Protein AF-A0A2V9Y2N2-F1 (afdb_monomer_lite)

pLDDT: mean 77.91, std 16.29, range [32.28, 96.25]

Foldseek 3Di:
DDPPDPVAAPDWDQDPNWIEGEHEDEDDPCQLVVQVVVQLVCCVVVVTQKGKRKYDYPVCVPFDPDPVSVVVCLQPDWIKMFMDGVVNSCCCVQDPPRPRPPDPDGDIDIGGPVVVVVVVVVVVVVVPPCVVVVVVVVSVVVVVVVVVVVCVVPPPVVVVVCVVVVPPDDDDPPPDPPDD

Secondary structure (DSSP, 8-state):
-------S-SEEEEETTEEEEEEEEESSTTHHHHHHHHHHHHHHTTS-SEEEEEEE-GGGGGS---HHHHHHHHHHS-EEEEEEEHHHHGGG---TTS---TT---PPEEE-HHHHHHHHHHHHHHHHTTHHHHHHHHHHHHHHHHHHHHHTT-HHHHHHHHHHTT--SPPPPP------

Structure (mmCIF, N/CA/C/O backbone):
data_AF-A0A2V9Y2N2-F1
#
_entry.id   AF-A0A2V9Y2N2-F1
#
loop_
_atom_site.group_PDB
_atom_site.id
_atom_site.type_symbol
_atom_site.label_atom_id
_atom_site.label_alt_id
_atom_site.label_comp_id
_atom_site.label_asym_id
_atom_site.label_entity_id
_atom_site.label_seq_id
_atom_site.pdbx_PDB_ins_code
_atom_site.Cartn_x
_atom_site.Cartn_y
_atom_site.Cartn_z
_atom_site.occupancy
_atom_site.B_iso_or_equiv
_atom_site.auth_seq_id
_atom_site.auth_comp_id
_atom_site.auth_asym_id
_atom_site.auth_atom_id
_atom_site.pdbx_PDB_model_num
ATOM 1 N N . LEU A 1 1 ? -12.513 11.079 -24.765 1.00 38.03 1 LEU A N 1
ATOM 2 C CA . LEU A 1 1 ? -12.685 10.026 -23.743 1.00 38.03 1 LEU A CA 1
ATOM 3 C C . LEU A 1 1 ? -11.864 10.457 -22.548 1.00 38.03 1 LEU A C 1
ATOM 5 O O . LEU A 1 1 ? -10.648 10.522 -22.650 1.00 38.03 1 LEU A O 1
ATOM 9 N N . ASP A 1 2 ? -12.556 10.919 -21.516 1.00 32.28 2 ASP A N 1
ATOM 10 C CA . ASP A 1 2 ? -11.973 11.503 -20.314 1.00 32.28 2 ASP A CA 1
ATOM 11 C C . ASP A 1 2 ? -11.242 10.412 -19.505 1.00 32.28 2 ASP A C 1
ATOM 13 O O . ASP A 1 2 ? -11.821 9.370 -19.205 1.00 32.28 2 ASP A O 1
ATOM 17 N N . LEU A 1 3 ? -9.952 10.613 -19.217 1.00 43.75 3 LEU A N 1
ATOM 18 C CA . LEU A 1 3 ? -9.077 9.663 -18.501 1.00 43.75 3 LEU A CA 1
ATOM 19 C C . LEU A 1 3 ? -9.280 9.717 -16.969 1.00 43.75 3 LEU A C 1
ATOM 21 O O . LEU A 1 3 ? -8.538 9.093 -16.208 1.00 43.75 3 LEU A O 1
ATOM 25 N N . SER A 1 4 ? -10.287 10.457 -16.503 1.00 47.31 4 SER A N 1
ATOM 26 C CA . SER A 1 4 ? -10.571 10.766 -15.102 1.00 47.31 4 SER A CA 1
ATOM 27 C C . SER A 1 4 ? -11.364 9.668 -14.365 1.00 47.31 4 SER A C 1
ATOM 29 O O . SER A 1 4 ? -12.396 9.921 -13.761 1.00 47.31 4 SER A O 1
ATOM 31 N N . SER A 1 5 ? -10.898 8.415 -14.374 1.00 50.81 5 SER A N 1
ATOM 32 C CA . SER A 1 5 ? -11.177 7.447 -13.283 1.00 50.81 5 SER A CA 1
ATOM 33 C C . SER A 1 5 ? -10.498 6.102 -13.535 1.00 50.81 5 SER A C 1
ATOM 35 O O . SER A 1 5 ? -11.140 5.073 -13.753 1.00 50.81 5 SER A O 1
ATOM 37 N N . ARG A 1 6 ? -9.164 6.059 -13.462 1.00 56.09 6 ARG A N 1
ATOM 38 C CA . ARG A 1 6 ? -8.457 4.774 -13.423 1.00 56.09 6 ARG A CA 1
ATOM 39 C C . ARG A 1 6 ? -8.677 4.112 -12.049 1.00 56.09 6 ARG A C 1
ATOM 41 O O . ARG A 1 6 ? -7.856 4.207 -11.141 1.00 56.09 6 ARG A O 1
ATOM 48 N N . ARG A 1 7 ? -9.832 3.455 -11.878 1.00 67.69 7 ARG A N 1
ATOM 49 C CA . ARG A 1 7 ? -10.139 2.611 -10.703 1.00 67.69 7 ARG A CA 1
ATOM 50 C C . ARG A 1 7 ? -9.279 1.347 -10.633 1.00 67.69 7 ARG A C 1
ATOM 52 O O . ARG A 1 7 ? -9.280 0.686 -9.605 1.00 67.69 7 ARG A O 1
ATOM 59 N N . MET A 1 8 ? -8.565 1.013 -11.705 1.00 81.94 8 MET A N 1
ATOM 60 C CA . MET A 1 8 ? -7.681 -0.146 -11.739 1.00 81.94 8 MET A CA 1
ATOM 61 C C . MET A 1 8 ? -6.276 0.227 -11.253 1.00 81.94 8 MET A C 1
ATOM 63 O O . MET A 1 8 ? -5.751 1.235 -11.739 1.00 81.94 8 MET A O 1
ATOM 67 N N . PRO A 1 9 ? -5.682 -0.559 -10.339 1.00 88.94 9 PRO A N 1
ATOM 68 C CA . PRO A 1 9 ? -4.267 -0.439 -9.998 1.00 88.94 9 PRO A CA 1
ATOM 69 C C . PRO A 1 9 ? -3.378 -0.869 -11.170 1.00 88.94 9 PRO A C 1
ATOM 71 O O . PRO A 1 9 ? -3.865 -1.490 -12.122 1.00 88.94 9 PRO A O 1
ATOM 74 N N . ASP A 1 10 ? -2.081 -0.563 -11.093 1.00 92.81 10 ASP A N 1
ATOM 75 C CA . ASP A 1 10 ? -1.107 -1.007 -12.100 1.00 92.81 10 ASP A CA 1
ATOM 76 C C . ASP A 1 10 ? -1.076 -2.532 -12.202 1.00 92.81 10 ASP A C 1
ATOM 78 O O . ASP A 1 10 ? -1.128 -3.096 -13.297 1.00 92.81 10 ASP A O 1
ATOM 82 N N . VAL A 1 11 ? -1.035 -3.201 -11.047 1.00 94.19 11 VAL A N 1
ATOM 83 C CA . VAL A 1 11 ? -1.103 -4.658 -10.943 1.00 94.19 11 VAL A CA 1
ATOM 84 C C . VAL A 1 11 ? -2.049 -5.036 -9.810 1.00 94.19 11 VAL A C 1
ATOM 86 O O . VAL A 1 11 ? -1.991 -4.474 -8.718 1.00 94.19 11 VAL A O 1
ATOM 89 N N . LEU A 1 12 ? -2.911 -6.017 -10.067 1.00 94.00 12 LEU A N 1
ATOM 90 C CA . LEU A 1 12 ? -3.762 -6.644 -9.061 1.00 94.00 12 LEU A CA 1
ATOM 91 C C . LEU A 1 12 ? -3.544 -8.152 -9.126 1.00 94.00 12 LEU A C 1
ATOM 93 O O . LEU A 1 12 ? -3.749 -8.756 -10.180 1.00 94.00 12 LEU A O 1
ATOM 97 N N . VAL A 1 13 ? -3.129 -8.750 -8.015 1.00 92.62 13 VAL A N 1
ATOM 98 C CA . VAL A 1 13 ? -2.867 -10.191 -7.923 1.00 92.62 13 VAL A CA 1
ATOM 99 C C . VAL A 1 13 ? -3.489 -10.778 -6.667 1.00 92.62 13 VAL A C 1
ATOM 101 O O . VAL A 1 13 ? -3.644 -10.098 -5.653 1.00 92.62 13 VAL A O 1
ATOM 104 N N . ASP A 1 14 ? -3.846 -12.055 -6.743 1.00 90.56 14 ASP A N 1
ATOM 105 C CA . ASP A 1 14 ? -4.157 -12.849 -5.561 1.00 90.56 14 ASP A CA 1
ATOM 106 C C . ASP A 1 14 ? -2.840 -13.325 -4.936 1.00 90.56 14 ASP A C 1
ATOM 108 O O . ASP A 1 14 ? -2.013 -13.963 -5.594 1.00 90.56 14 ASP A O 1
ATOM 112 N N . PHE A 1 15 ? -2.631 -12.969 -3.674 1.00 85.94 15 PHE A N 1
ATOM 113 C CA . PHE A 1 15 ? -1.497 -13.384 -2.874 1.00 85.94 15 PHE A CA 1
ATOM 114 C C . PHE A 1 15 ? -2.003 -14.095 -1.621 1.00 85.94 15 PHE A C 1
ATOM 116 O O . PHE A 1 15 ? -2.427 -13.468 -0.651 1.00 85.94 15 PHE A O 1
ATOM 123 N N . GLN A 1 16 ? -1.939 -15.429 -1.651 1.00 85.06 16 GLN A N 1
ATOM 124 C CA . GLN A 1 16 ? -2.330 -16.303 -0.540 1.00 85.06 16 GLN A CA 1
ATOM 125 C C . GLN A 1 16 ? -3.776 -16.070 -0.056 1.00 85.06 16 GLN A C 1
ATOM 127 O O . GLN A 1 16 ? -4.052 -16.094 1.145 1.00 85.06 16 GLN A O 1
ATOM 132 N N . GLY A 1 17 ? -4.699 -15.829 -0.995 1.00 84.62 17 GLY A N 1
ATOM 133 C CA . GLY A 1 17 ? -6.113 -15.569 -0.718 1.00 84.62 17 GLY A CA 1
ATOM 134 C C . GLY A 1 17 ? -6.419 -14.110 -0.371 1.00 84.62 17 GLY A C 1
ATOM 135 O O . GLY A 1 17 ? -7.585 -13.758 -0.186 1.00 84.62 17 GLY A O 1
ATOM 136 N N . LEU A 1 18 ? -5.403 -13.241 -0.291 1.00 87.12 18 LEU A N 1
ATOM 137 C CA . LEU A 1 18 ? -5.586 -11.801 -0.157 1.00 87.12 18 LEU A CA 1
ATOM 138 C C . LEU A 1 18 ? -5.396 -11.106 -1.501 1.00 87.12 18 LEU A C 1
ATOM 140 O O . LEU A 1 18 ? -4.486 -11.414 -2.264 1.00 87.12 18 LEU A O 1
ATOM 144 N N . ARG A 1 19 ? -6.219 -10.092 -1.770 1.00 92.12 19 ARG A N 1
ATOM 145 C CA . ARG A 1 19 ? -5.998 -9.203 -2.910 1.00 92.12 19 ARG A CA 1
ATOM 146 C C . ARG A 1 19 ? -4.828 -8.271 -2.597 1.00 92.12 19 ARG A C 1
ATOM 148 O O . ARG A 1 19 ? -4.891 -7.544 -1.605 1.00 92.12 19 ARG A O 1
ATOM 155 N N . LEU A 1 20 ? -3.809 -8.285 -3.454 1.00 93.81 20 LEU A N 1
ATOM 156 C CA . LEU A 1 20 ? -2.657 -7.388 -3.431 1.00 93.81 20 LEU A CA 1
ATOM 157 C C . LEU A 1 20 ? -2.724 -6.437 -4.629 1.00 93.81 20 LEU A C 1
ATOM 159 O O . LEU A 1 20 ? -2.671 -6.878 -5.779 1.00 93.81 20 LEU A O 1
ATOM 163 N N . ALA A 1 21 ? -2.807 -5.137 -4.357 1.00 95.31 21 ALA A N 1
ATOM 164 C CA . ALA A 1 21 ? -2.648 -4.090 -5.359 1.00 95.31 21 ALA A CA 1
ATOM 165 C C . ALA A 1 21 ? -1.218 -3.548 -5.327 1.00 95.31 21 ALA A C 1
ATOM 167 O O . ALA A 1 21 ? -0.699 -3.240 -4.258 1.00 95.31 21 ALA A O 1
ATOM 168 N N . ILE A 1 22 ? -0.599 -3.392 -6.492 1.00 95.94 22 ILE A N 1
ATOM 169 C CA . ILE A 1 22 ? 0.714 -2.764 -6.642 1.00 95.94 22 ILE A CA 1
ATOM 170 C C . ILE A 1 22 ? 0.519 -1.463 -7.409 1.00 95.94 22 ILE A C 1
ATOM 172 O O . ILE A 1 22 ? -0.098 -1.460 -8.474 1.00 95.94 22 ILE A O 1
ATOM 176 N N . GLU A 1 23 ? 1.052 -0.383 -6.857 1.00 96.06 23 GLU A N 1
ATOM 177 C CA . GLU A 1 23 ? 1.131 0.936 -7.475 1.00 96.06 23 GLU A CA 1
ATOM 178 C C . GLU A 1 23 ? 2.603 1.293 -7.602 1.00 96.06 23 GLU A C 1
ATOM 180 O O . GLU A 1 23 ? 3.363 1.211 -6.629 1.00 96.06 23 GLU A O 1
ATOM 185 N N . SER A 1 24 ? 3.018 1.639 -8.814 1.00 94.69 24 SER A N 1
ATOM 186 C CA . SER A 1 24 ? 4.427 1.787 -9.129 1.00 94.69 24 SER A CA 1
ATOM 187 C C . SER A 1 24 ? 4.764 3.143 -9.722 1.00 94.69 24 SER A C 1
ATOM 189 O O . SER A 1 24 ? 4.033 3.702 -10.530 1.00 94.69 24 SER A O 1
ATOM 191 N N . GLU A 1 25 ? 5.914 3.671 -9.323 1.00 95.31 25 GLU A N 1
ATOM 192 C CA . GLU A 1 25 ? 6.461 4.919 -9.843 1.00 95.31 25 GLU A CA 1
ATOM 193 C C . GLU A 1 25 ? 7.950 4.738 -10.145 1.00 95.31 25 GLU A C 1
ATOM 195 O O . GLU A 1 25 ? 8.647 3.939 -9.518 1.00 95.31 25 GLU A O 1
ATOM 200 N N . TYR A 1 26 ? 8.470 5.512 -11.093 1.00 94.62 26 TYR A N 1
ATOM 201 C CA . TYR A 1 26 ? 9.918 5.667 -11.230 1.00 94.62 26 TYR A CA 1
ATOM 202 C C . TYR A 1 26 ? 10.428 6.710 -10.234 1.00 94.62 26 TYR A C 1
ATOM 204 O O . TYR A 1 26 ? 9.695 7.626 -9.845 1.00 94.62 26 TYR A O 1
ATOM 212 N N . ALA A 1 27 ? 11.691 6.581 -9.829 1.00 93.50 27 ALA A N 1
ATOM 213 C CA . ALA A 1 27 ? 12.329 7.486 -8.886 1.00 93.50 27 ALA A CA 1
ATOM 214 C C . ALA A 1 27 ? 12.135 8.961 -9.290 1.00 93.50 27 ALA A C 1
ATOM 216 O O . ALA A 1 27 ? 12.428 9.408 -10.392 1.00 93.50 27 ALA A O 1
ATOM 217 N N . SER A 1 28 ? 11.569 9.741 -8.375 1.00 93.38 2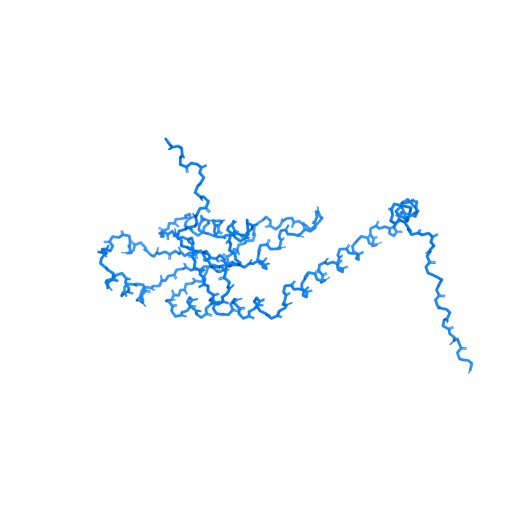8 SER A N 1
ATOM 218 C CA . SER A 1 28 ? 11.408 11.187 -8.512 1.00 93.38 28 SER A CA 1
ATOM 219 C C . SER A 1 28 ? 11.156 11.791 -7.135 1.00 93.38 28 SER A C 1
ATOM 221 O O . SER A 1 28 ? 10.851 11.073 -6.180 1.00 93.38 28 SER A O 1
ATOM 223 N N . SER A 1 29 ? 11.214 13.118 -7.023 1.00 90.88 29 SER A N 1
ATOM 224 C CA . SER A 1 29 ? 10.941 13.832 -5.766 1.00 90.88 29 SER A CA 1
ATOM 225 C C . SER A 1 29 ? 9.533 13.595 -5.204 1.00 90.88 29 SER A C 1
ATOM 227 O O . SER A 1 29 ? 9.320 13.782 -4.012 1.00 90.88 29 SER A O 1
ATOM 229 N N . SER A 1 30 ? 8.579 13.173 -6.042 1.00 92.62 30 SER A N 1
ATOM 230 C CA . SER A 1 30 ? 7.178 12.931 -5.658 1.00 92.62 30 SER A CA 1
ATOM 231 C C . SER A 1 30 ? 6.766 11.456 -5.696 1.00 92.62 30 SER A C 1
ATOM 233 O O . SER A 1 30 ? 5.618 11.141 -5.393 1.00 92.62 30 SER A O 1
ATOM 235 N N . ALA A 1 31 ? 7.675 10.552 -6.076 1.00 93.25 31 ALA A N 1
ATOM 236 C CA . ALA A 1 31 ? 7.346 9.157 -6.376 1.00 93.25 31 ALA A CA 1
ATOM 237 C C . ALA A 1 31 ? 6.793 8.410 -5.155 1.00 93.25 31 ALA A C 1
ATOM 239 O O . ALA A 1 31 ? 5.754 7.762 -5.241 1.00 93.25 31 ALA A O 1
ATOM 240 N N . GLN A 1 32 ? 7.450 8.558 -4.001 1.00 92.56 32 GLN A N 1
ATOM 241 C CA . GLN A 1 32 ? 7.024 7.917 -2.754 1.00 92.56 32 GLN A CA 1
ATOM 242 C C . GLN A 1 32 ? 5.630 8.380 -2.319 1.00 92.56 32 GLN A C 1
ATOM 244 O O . GLN A 1 32 ? 4.788 7.555 -1.972 1.00 92.56 32 GLN A O 1
ATOM 249 N N . ASP A 1 33 ? 5.361 9.686 -2.381 1.00 90.69 33 ASP A N 1
ATOM 250 C CA . ASP A 1 33 ? 4.067 10.261 -1.998 1.00 90.69 33 ASP A CA 1
ATOM 251 C C . ASP A 1 33 ? 2.942 9.794 -2.934 1.00 90.69 33 ASP A C 1
ATOM 253 O O . ASP A 1 33 ? 1.886 9.370 -2.473 1.00 90.69 33 ASP A O 1
ATOM 257 N N . LYS A 1 34 ? 3.185 9.791 -4.250 1.00 92.38 34 LYS A N 1
ATOM 258 C CA . LYS A 1 34 ? 2.202 9.333 -5.241 1.00 92.38 34 LYS A CA 1
ATOM 259 C C . LYS A 1 34 ? 1.887 7.850 -5.097 1.00 92.38 34 LYS A C 1
ATOM 261 O O . LYS A 1 34 ? 0.717 7.497 -4.956 1.00 92.38 34 LYS A O 1
ATOM 266 N N . ALA A 1 35 ? 2.916 7.002 -5.092 1.00 93.69 35 ALA A N 1
ATOM 267 C CA . ALA A 1 35 ? 2.742 5.557 -5.018 1.00 93.69 35 ALA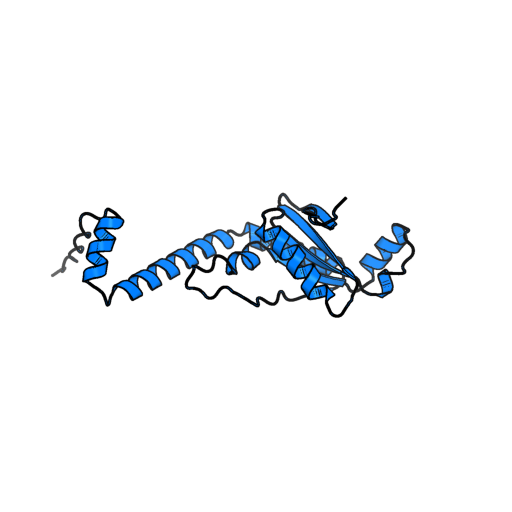 A CA 1
ATOM 268 C C . ALA A 1 35 ? 2.103 5.137 -3.686 1.00 93.69 35 ALA A C 1
ATOM 270 O O . ALA A 1 35 ? 1.191 4.315 -3.679 1.00 93.69 35 ALA A O 1
ATOM 271 N N . SER A 1 36 ? 2.516 5.738 -2.560 1.00 92.06 36 SER A N 1
ATOM 272 C CA . SER A 1 36 ? 1.930 5.426 -1.247 1.00 92.06 36 SER A CA 1
ATOM 273 C C . SER A 1 36 ? 0.477 5.873 -1.129 1.00 92.06 36 SER A C 1
ATOM 275 O O . SER A 1 36 ? -0.347 5.084 -0.679 1.00 92.06 36 SER A O 1
ATOM 277 N N . LYS A 1 37 ? 0.119 7.077 -1.595 1.00 90.44 37 LYS A N 1
ATOM 278 C CA . LYS A 1 37 ? -1.280 7.537 -1.617 1.00 90.44 37 LYS A CA 1
ATOM 279 C C . LYS A 1 37 ? -2.155 6.685 -2.526 1.00 90.44 37 LYS A C 1
ATOM 281 O O . LYS A 1 37 ? -3.282 6.369 -2.156 1.00 90.44 37 LYS A O 1
ATOM 286 N N . ALA A 1 38 ? -1.654 6.309 -3.703 1.00 91.88 38 ALA A N 1
ATOM 287 C CA . ALA A 1 38 ? -2.385 5.440 -4.616 1.00 91.88 38 ALA A CA 1
ATOM 288 C C . ALA A 1 38 ? -2.625 4.063 -3.983 1.00 91.88 38 ALA A C 1
ATOM 290 O O . ALA A 1 38 ? -3.767 3.609 -3.937 1.00 91.88 38 ALA A O 1
ATOM 291 N N . ALA A 1 39 ? -1.581 3.439 -3.430 1.00 92.56 39 ALA A N 1
ATOM 292 C CA . ALA A 1 39 ? -1.680 2.123 -2.805 1.00 92.56 39 ALA A CA 1
ATOM 293 C C . ALA A 1 39 ? -2.571 2.149 -1.552 1.00 92.56 39 ALA A C 1
ATOM 295 O O . ALA A 1 39 ? -3.410 1.265 -1.391 1.00 92.56 39 ALA A O 1
ATOM 296 N N . LEU A 1 40 ? -2.461 3.191 -0.720 1.00 89.94 40 LEU A N 1
ATOM 297 C CA . LEU A 1 40 ? -3.331 3.409 0.438 1.00 89.94 40 LEU A CA 1
ATOM 298 C C . LEU A 1 40 ? -4.796 3.492 0.012 1.00 89.94 40 LEU A C 1
ATOM 300 O O . LEU A 1 40 ? -5.634 2.772 0.545 1.00 89.94 40 LEU A O 1
ATOM 304 N N . ARG A 1 41 ? -5.089 4.285 -1.020 1.00 88.56 41 ARG A N 1
ATOM 305 C CA . ARG A 1 41 ? -6.443 4.426 -1.553 1.00 88.56 41 ARG A CA 1
ATOM 306 C C . ARG A 1 41 ? -7.026 3.093 -2.034 1.00 88.56 41 ARG A C 1
ATOM 308 O O . ARG A 1 41 ? -8.224 2.875 -1.892 1.00 88.56 41 ARG A O 1
ATOM 315 N N . ARG A 1 42 ? -6.212 2.177 -2.581 1.00 91.12 42 ARG A N 1
ATOM 316 C CA . ARG A 1 42 ? -6.691 0.831 -2.968 1.00 91.12 42 ARG A CA 1
ATOM 317 C C . ARG A 1 42 ? -7.145 0.007 -1.772 1.00 91.12 42 ARG A C 1
ATOM 319 O O . ARG A 1 42 ? -8.112 -0.743 -1.899 1.00 91.12 42 ARG A O 1
ATOM 326 N N . VAL A 1 43 ? -6.456 0.149 -0.647 1.00 88.81 43 VAL A N 1
ATOM 327 C CA . VAL A 1 43 ? -6.833 -0.506 0.606 1.00 88.81 43 VAL A CA 1
ATOM 328 C C . VAL A 1 43 ? -8.089 0.148 1.181 1.00 88.81 43 VAL A C 1
ATOM 330 O O . VAL A 1 43 ? -9.064 -0.544 1.454 1.00 88.81 43 VAL A O 1
ATOM 333 N N . GLU A 1 44 ? -8.122 1.480 1.263 1.00 85.75 44 GLU A N 1
ATOM 334 C CA . GLU A 1 44 ? -9.264 2.246 1.791 1.00 85.75 44 GLU A CA 1
ATOM 335 C C . GLU A 1 44 ? -10.563 2.016 1.001 1.00 85.75 44 GLU A C 1
ATOM 337 O O . GLU A 1 44 ? -11.639 1.892 1.582 1.00 85.75 44 GLU A O 1
ATOM 342 N N . GLU A 1 45 ? -10.483 1.919 -0.329 1.00 87.00 45 GLU A N 1
ATOM 343 C CA . GLU A 1 45 ? -11.641 1.653 -1.194 1.00 87.00 45 GLU A CA 1
ATOM 344 C C . GLU A 1 45 ? -12.037 0.159 -1.233 1.00 87.00 45 GLU A C 1
ATOM 346 O O . GLU A 1 45 ? -12.954 -0.216 -1.968 1.00 87.00 45 GLU A O 1
ATOM 351 N N . GLY A 1 46 ? -11.353 -0.716 -0.483 1.00 86.19 46 GLY A N 1
ATOM 352 C CA . GLY A 1 46 ? -11.628 -2.158 -0.446 1.00 86.19 46 GLY A CA 1
ATOM 353 C C . GLY A 1 46 ? -11.308 -2.890 -1.758 1.00 86.19 46 GLY A C 1
ATOM 354 O O . GLY A 1 46 ? -11.825 -3.985 -2.020 1.00 86.19 46 GLY A O 1
ATOM 355 N N . ILE A 1 47 ? -10.468 -2.296 -2.612 1.00 90.12 47 ILE A N 1
ATOM 356 C CA . ILE A 1 47 ? -10.012 -2.891 -3.878 1.00 90.12 47 ILE A CA 1
ATOM 357 C C . ILE A 1 47 ? -9.026 -4.031 -3.597 1.00 90.12 47 ILE A C 1
ATOM 359 O O . ILE A 1 47 ? -9.051 -5.051 -4.292 1.00 90.12 47 ILE A O 1
ATOM 363 N N . ALA A 1 48 ? -8.199 -3.883 -2.563 1.00 91.12 48 ALA A N 1
ATOM 364 C CA . ALA A 1 48 ? -7.228 -4.873 -2.119 1.00 91.12 48 ALA A CA 1
ATOM 365 C C . ALA A 1 48 ? -7.124 -4.886 -0.587 1.00 91.12 48 ALA A C 1
ATOM 367 O O . ALA A 1 48 ? -7.338 -3.857 0.040 1.00 91.12 48 ALA A O 1
ATOM 368 N N . HIS A 1 49 ? -6.780 -6.030 0.009 1.00 88.75 49 HIS A N 1
ATOM 369 C CA . HIS A 1 49 ? -6.502 -6.112 1.454 1.00 88.75 49 HIS A CA 1
ATOM 370 C C . HIS A 1 49 ? -5.088 -5.594 1.770 1.00 88.75 49 HIS A C 1
ATOM 372 O O . HIS A 1 49 ? -4.798 -5.145 2.877 1.00 88.75 49 HIS A O 1
ATOM 378 N N . VAL A 1 50 ? -4.196 -5.665 0.775 1.00 91.50 50 VAL A N 1
ATOM 379 C CA . VAL A 1 50 ? -2.818 -5.183 0.853 1.00 91.50 50 VAL A CA 1
ATOM 380 C C . VAL A 1 50 ? -2.532 -4.287 -0.348 1.00 91.50 50 VAL A C 1
ATOM 382 O O . VAL A 1 50 ? -2.774 -4.666 -1.493 1.00 91.50 50 VAL A O 1
ATOM 385 N N . GLY A 1 51 ? -2.000 -3.100 -0.089 1.00 93.50 51 GLY A N 1
ATOM 386 C CA . GLY A 1 51 ? -1.432 -2.201 -1.083 1.00 93.50 51 GLY A CA 1
ATOM 387 C C . GLY A 1 51 ? 0.091 -2.240 -1.017 1.00 93.50 51 GLY A C 1
ATOM 388 O O . GLY A 1 51 ? 0.673 -2.297 0.062 1.00 93.50 51 GLY A O 1
ATOM 389 N N . MET A 1 52 ? 0.757 -2.185 -2.162 1.00 95.19 52 MET A N 1
ATOM 390 C CA . MET A 1 52 ? 2.204 -2.042 -2.249 1.00 95.19 52 MET A CA 1
ATOM 391 C C . MET A 1 52 ? 2.542 -0.828 -3.098 1.00 95.19 52 MET A C 1
ATOM 393 O O . MET A 1 52 ? 2.161 -0.757 -4.262 1.00 95.19 52 MET A O 1
ATOM 397 N N . ALA A 1 53 ? 3.291 0.101 -2.517 1.00 95.88 53 ALA A N 1
ATOM 398 C CA . ALA A 1 53 ? 3.906 1.195 -3.247 1.00 95.88 53 ALA A CA 1
ATOM 399 C C . ALA A 1 53 ? 5.325 0.782 -3.636 1.00 95.88 53 ALA A C 1
ATOM 401 O O . ALA A 1 53 ? 6.125 0.469 -2.755 1.00 95.88 53 ALA A O 1
ATOM 402 N N . LEU A 1 54 ? 5.640 0.776 -4.930 1.00 96.25 54 LEU A N 1
ATOM 403 C CA . LEU A 1 54 ? 6.928 0.328 -5.455 1.00 96.25 54 LEU A CA 1
ATOM 404 C C . LEU A 1 54 ? 7.599 1.431 -6.275 1.00 96.25 54 LEU A C 1
ATOM 406 O O . LEU A 1 54 ? 7.035 1.936 -7.239 1.00 96.25 54 LEU A O 1
ATOM 410 N N . ILE A 1 55 ? 8.825 1.787 -5.908 1.00 95.88 55 ILE A N 1
ATOM 411 C CA . ILE A 1 55 ? 9.642 2.768 -6.615 1.00 95.88 55 ILE A CA 1
ATOM 412 C C . ILE A 1 55 ? 10.771 2.046 -7.334 1.00 95.88 55 ILE A C 1
ATOM 414 O O . ILE A 1 55 ? 11.677 1.493 -6.699 1.00 95.88 55 ILE A O 1
ATOM 418 N N . TYR A 1 56 ? 10.730 2.098 -8.660 1.00 94.38 56 TYR A N 1
ATOM 419 C CA . TYR A 1 56 ? 11.824 1.637 -9.503 1.00 94.38 56 TYR A CA 1
ATOM 420 C C . TYR A 1 56 ? 12.925 2.704 -9.578 1.00 94.38 56 TYR A C 1
ATOM 422 O O . TYR A 1 56 ? 12.615 3.895 -9.691 1.00 94.38 56 TYR A O 1
ATOM 430 N N . PRO A 1 57 ? 14.214 2.324 -9.541 1.00 92.06 57 PRO A N 1
ATOM 431 C CA . PRO A 1 57 ? 15.302 3.265 -9.777 1.00 92.06 57 PRO A CA 1
ATOM 432 C C . PRO A 1 57 ? 15.251 3.831 -11.204 1.00 92.06 57 PRO A C 1
ATOM 434 O O . PRO A 1 57 ? 14.769 3.182 -12.135 1.00 92.06 57 PRO A O 1
ATOM 437 N N . ASP A 1 58 ? 15.794 5.037 -11.391 1.00 89.56 58 ASP A N 1
ATOM 438 C CA . ASP A 1 58 ? 15.814 5.714 -12.698 1.00 89.56 58 ASP A CA 1
ATOM 439 C C . ASP A 1 58 ? 16.526 4.900 -13.789 1.00 89.56 58 ASP A C 1
ATOM 441 O O . ASP A 1 58 ? 16.162 4.999 -14.962 1.00 89.56 58 ASP A O 1
ATOM 445 N N . SER A 1 59 ? 17.489 4.048 -13.410 1.00 84.81 59 SER A N 1
ATOM 446 C CA . SER A 1 59 ? 18.203 3.141 -14.321 1.00 84.81 59 SER A CA 1
ATOM 447 C C . SER A 1 59 ? 17.263 2.209 -15.091 1.00 84.81 59 SER A C 1
ATOM 449 O O . SER A 1 59 ? 17.552 1.842 -16.228 1.00 84.81 59 SER A O 1
ATOM 451 N N . MET A 1 60 ? 16.112 1.863 -14.511 1.00 87.38 60 MET A N 1
ATOM 452 C CA . MET A 1 60 ? 15.140 0.960 -15.127 1.00 87.38 60 MET A CA 1
ATOM 453 C C . MET A 1 60 ? 14.208 1.651 -16.126 1.00 87.38 60 MET A C 1
ATOM 455 O O . MET A 1 60 ? 13.506 0.972 -16.871 1.00 87.38 60 MET A O 1
ATOM 459 N N . LYS A 1 61 ? 14.186 2.988 -16.179 1.00 86.50 61 LYS A N 1
ATOM 460 C CA . LYS A 1 61 ? 13.297 3.742 -17.078 1.00 86.50 61 LYS A CA 1
ATOM 461 C C . LYS A 1 61 ? 13.674 3.588 -18.552 1.00 86.50 61 LYS A C 1
ATOM 463 O O . LYS A 1 61 ? 12.816 3.682 -19.424 1.00 86.50 61 LYS A O 1
ATOM 468 N N . THR A 1 62 ? 14.958 3.378 -18.824 1.00 84.31 62 THR A N 1
ATOM 469 C CA . THR A 1 62 ? 15.527 3.249 -20.174 1.00 84.31 62 THR A CA 1
ATOM 470 C C . THR A 1 62 ? 15.991 1.827 -20.485 1.00 84.31 62 THR A C 1
ATOM 472 O O . THR A 1 62 ? 16.658 1.609 -21.497 1.00 84.31 62 THR A O 1
ATOM 475 N N . ALA A 1 63 ? 15.663 0.860 -19.623 1.00 81.12 63 ALA A N 1
ATOM 476 C CA . ALA A 1 63 ? 16.034 -0.530 -19.819 1.00 81.12 63 ALA A CA 1
ATOM 477 C C . ALA A 1 63 ? 15.365 -1.123 -21.076 1.00 81.12 63 ALA A C 1
ATOM 479 O O . AL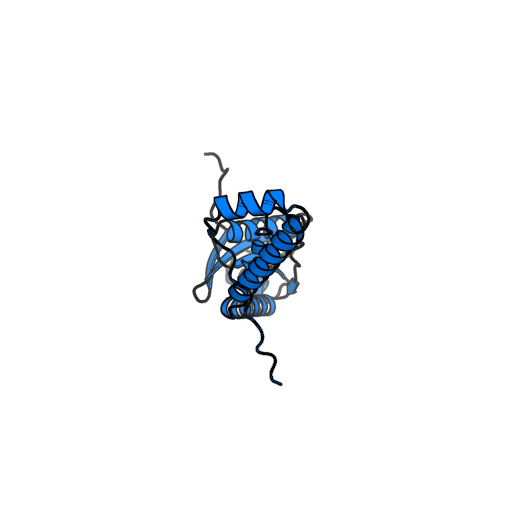A A 1 63 ? 14.213 -0.790 -21.374 1.00 81.12 63 ALA A O 1
ATOM 480 N N . PRO A 1 64 ? 16.053 -2.020 -21.807 1.00 79.75 64 PRO A N 1
ATOM 481 C CA . PRO A 1 64 ? 15.435 -2.799 -22.874 1.00 79.75 64 PRO A CA 1
ATOM 482 C C . PRO A 1 64 ? 14.198 -3.555 -22.369 1.00 79.75 64 PRO A C 1
ATOM 484 O O . PRO A 1 64 ? 14.202 -4.114 -21.274 1.00 79.75 64 PRO A O 1
ATOM 487 N N . GLY A 1 65 ? 13.127 -3.555 -23.166 1.00 77.62 65 GLY A N 1
ATOM 488 C CA . GLY A 1 65 ? 11.823 -4.107 -22.780 1.00 77.62 65 GLY A CA 1
ATOM 489 C C . GLY A 1 65 ? 11.702 -5.631 -22.867 1.00 77.62 65 GLY A C 1
ATOM 490 O O . GLY A 1 65 ? 10.585 -6.142 -22.809 1.00 77.62 65 GLY A O 1
ATOM 491 N N . ASP A 1 66 ? 12.799 -6.368 -23.059 1.00 88.56 66 ASP A N 1
ATOM 492 C CA . ASP A 1 66 ? 12.755 -7.829 -23.076 1.00 88.56 66 ASP A CA 1
ATOM 493 C C . ASP A 1 66 ? 12.598 -8.396 -21.654 1.00 88.56 66 ASP A C 1
ATOM 495 O O . ASP A 1 66 ? 13.182 -7.909 -20.683 1.00 88.56 66 ASP A O 1
ATOM 499 N N . SER A 1 67 ? 11.762 -9.431 -21.515 1.00 83.19 67 SER A N 1
ATOM 500 C CA . SER A 1 67 ? 11.367 -9.952 -20.201 1.00 83.19 67 SER A CA 1
ATOM 501 C C . SER A 1 67 ? 12.532 -10.519 -19.390 1.00 83.19 67 SER A C 1
ATOM 503 O O . SER A 1 67 ? 12.521 -10.397 -18.165 1.00 83.19 67 SER A O 1
ATOM 505 N N . ASP A 1 68 ? 13.534 -11.108 -20.044 1.00 88.12 68 ASP A N 1
ATOM 506 C CA . ASP A 1 68 ? 14.693 -11.684 -19.358 1.00 88.12 68 ASP A CA 1
ATOM 507 C C . ASP A 1 68 ? 15.599 -10.592 -18.783 1.00 88.12 68 ASP A C 1
ATOM 509 O O . ASP A 1 68 ? 16.019 -10.683 -17.626 1.00 88.12 68 ASP A O 1
ATOM 513 N N . THR A 1 69 ? 15.846 -9.514 -19.531 1.00 87.75 69 THR A N 1
ATOM 514 C CA . THR A 1 69 ? 16.591 -8.349 -19.036 1.00 87.75 69 THR A CA 1
ATOM 515 C C . THR A 1 69 ? 15.843 -7.658 -17.906 1.00 87.75 69 THR A C 1
ATOM 517 O O . THR A 1 69 ? 16.448 -7.372 -16.873 1.00 87.75 69 THR A O 1
ATOM 520 N N . LEU A 1 70 ? 14.527 -7.457 -18.033 1.00 85.31 70 LEU A N 1
ATOM 521 C CA . LEU A 1 70 ? 13.716 -6.858 -16.970 1.00 85.31 70 LEU A CA 1
ATOM 522 C C . LEU A 1 70 ? 13.718 -7.703 -15.693 1.00 85.31 70 LEU A C 1
ATOM 524 O O . LEU A 1 70 ? 13.913 -7.162 -14.605 1.00 85.31 70 LEU A O 1
ATOM 528 N N . ARG A 1 71 ? 13.565 -9.029 -15.809 1.00 87.00 71 ARG A N 1
ATOM 529 C CA . ARG A 1 71 ? 13.664 -9.943 -14.662 1.00 87.00 71 ARG A CA 1
ATOM 530 C C . ARG A 1 71 ? 15.040 -9.842 -14.006 1.00 87.00 71 ARG A C 1
ATOM 532 O O . ARG A 1 71 ? 15.123 -9.696 -12.792 1.00 87.00 71 ARG A O 1
ATOM 539 N N . ASN A 1 72 ? 16.107 -9.870 -14.801 1.00 88.06 72 ASN A N 1
ATOM 540 C CA . ASN A 1 72 ? 17.472 -9.758 -14.294 1.00 88.06 72 ASN A CA 1
ATOM 541 C C . ASN A 1 72 ? 17.733 -8.416 -13.598 1.00 88.06 72 ASN A C 1
ATOM 543 O O . ASN A 1 72 ? 18.436 -8.387 -12.589 1.00 88.06 72 ASN A O 1
ATOM 547 N N . LEU A 1 73 ? 17.178 -7.318 -14.116 1.00 88.38 73 LEU A N 1
ATOM 548 C CA . LEU A 1 73 ? 17.266 -6.000 -13.489 1.00 88.38 73 LEU A CA 1
ATOM 549 C C . LEU A 1 73 ? 16.511 -5.967 -12.162 1.00 88.38 73 LEU A C 1
ATOM 551 O O . LEU A 1 73 ? 17.093 -5.571 -11.160 1.00 88.38 73 LEU A O 1
ATOM 555 N N . LEU A 1 74 ? 15.273 -6.468 -12.118 1.00 87.25 74 LEU A N 1
ATOM 556 C CA . LEU A 1 74 ? 14.477 -6.543 -10.886 1.00 87.25 74 LEU A CA 1
ATOM 557 C C . LEU A 1 74 ? 15.162 -7.347 -9.774 1.00 87.25 74 LEU A C 1
ATOM 559 O O . LEU A 1 74 ? 15.009 -7.023 -8.601 1.00 87.25 74 LEU A O 1
ATOM 563 N N . THR A 1 75 ? 15.908 -8.396 -10.125 1.00 87.88 75 THR A N 1
ATOM 564 C CA . THR A 1 75 ? 16.645 -9.207 -9.145 1.00 87.88 75 THR A CA 1
ATOM 565 C C . THR A 1 75 ? 17.920 -8.523 -8.644 1.00 87.88 75 THR A C 1
ATOM 567 O O . THR A 1 75 ? 18.340 -8.775 -7.518 1.00 87.88 75 THR A O 1
ATOM 570 N N . LYS A 1 76 ? 18.561 -7.685 -9.467 1.00 88.56 76 LYS A N 1
ATOM 571 C CA . LYS A 1 76 ? 19.862 -7.069 -9.149 1.00 88.56 76 LYS A CA 1
ATOM 572 C C . LYS A 1 76 ? 19.752 -5.683 -8.527 1.00 88.56 76 LYS A C 1
ATOM 574 O O . LYS A 1 76 ? 20.639 -5.293 -7.775 1.00 88.56 76 LYS A O 1
ATOM 579 N N . GLU A 1 77 ? 18.725 -4.933 -8.897 1.00 90.38 77 GLU A N 1
ATOM 580 C CA . GLU A 1 77 ? 18.553 -3.547 -8.483 1.00 90.38 77 GLU A CA 1
ATOM 581 C C . GLU A 1 77 ? 17.989 -3.436 -7.067 1.00 90.38 77 GLU A C 1
ATOM 583 O O . GLU A 1 77 ? 17.227 -4.280 -6.590 1.00 90.38 77 GLU A O 1
ATOM 588 N N . THR A 1 78 ? 18.340 -2.335 -6.406 1.00 92.44 78 THR A N 1
ATOM 589 C CA . THR A 1 78 ? 17.751 -1.968 -5.119 1.00 92.44 78 THR A CA 1
ATOM 590 C C . THR A 1 78 ? 16.476 -1.175 -5.369 1.00 92.44 78 THR A C 1
ATOM 592 O O . THR A 1 78 ? 16.508 -0.027 -5.819 1.00 92.44 78 THR A O 1
ATOM 595 N N . LEU A 1 79 ? 15.347 -1.784 -5.040 1.00 93.19 79 LEU A N 1
ATOM 596 C CA . LEU A 1 79 ? 14.021 -1.190 -5.118 1.00 93.19 79 LEU A CA 1
ATOM 597 C C . LEU A 1 79 ? 13.738 -0.394 -3.843 1.00 93.19 79 LEU A C 1
ATOM 599 O O . LEU A 1 79 ? 14.369 -0.607 -2.805 1.00 93.19 79 LEU A O 1
ATOM 603 N N . GLN A 1 80 ? 12.777 0.524 -3.896 1.00 95.44 80 GLN A N 1
ATOM 604 C CA . GLN A 1 80 ? 12.195 1.087 -2.676 1.00 95.44 80 GLN A CA 1
ATOM 605 C C . GLN A 1 80 ? 10.732 0.709 -2.628 1.00 95.44 80 GLN A C 1
ATOM 607 O O . GLN A 1 80 ? 10.022 0.919 -3.605 1.00 95.44 80 GLN A O 1
ATOM 612 N N . PHE A 1 81 ? 10.268 0.171 -1.514 1.00 95.31 81 PHE A N 1
ATOM 613 C CA . PHE A 1 81 ? 8.890 -0.268 -1.406 1.00 95.31 81 PHE A CA 1
ATOM 614 C C . PHE A 1 81 ? 8.309 0.022 -0.030 1.00 95.31 81 PHE A C 1
ATOM 616 O O . PHE A 1 81 ? 9.023 0.102 0.969 1.00 95.31 81 PHE A O 1
ATOM 623 N N . ALA A 1 82 ? 6.993 0.162 0.005 1.00 93.81 82 ALA A N 1
ATOM 624 C CA . ALA A 1 82 ? 6.210 0.227 1.222 1.00 93.81 82 ALA A CA 1
ATOM 625 C C . ALA A 1 82 ? 5.004 -0.702 1.089 1.00 93.81 82 ALA A C 1
ATOM 627 O O . ALA A 1 82 ? 4.371 -0.756 0.033 1.00 93.81 82 ALA A O 1
ATOM 628 N N . ILE A 1 83 ? 4.700 -1.433 2.159 1.00 92.38 83 ILE A N 1
ATOM 629 C CA . ILE A 1 83 ? 3.526 -2.301 2.242 1.00 92.38 83 ILE A CA 1
ATOM 630 C C . ILE A 1 83 ? 2.515 -1.610 3.140 1.00 92.38 83 ILE A C 1
ATOM 632 O O . ILE A 1 83 ? 2.859 -1.134 4.218 1.00 92.38 83 ILE A O 1
ATOM 636 N N . ILE A 1 84 ? 1.285 -1.548 2.658 1.00 90.94 84 ILE A N 1
ATOM 637 C CA . ILE A 1 84 ? 0.174 -0.847 3.275 1.00 90.94 84 ILE A CA 1
ATOM 638 C C . ILE A 1 84 ? -0.913 -1.874 3.506 1.00 90.94 84 ILE A C 1
ATOM 640 O O . ILE A 1 84 ? -1.347 -2.554 2.577 1.00 90.94 84 ILE A O 1
ATOM 644 N N . THR A 1 85 ? -1.342 -2.001 4.749 1.00 87.19 85 THR A N 1
ATOM 645 C CA . THR A 1 85 ? -2.391 -2.939 5.132 1.00 87.19 85 THR A CA 1
ATOM 646 C C . THR A 1 85 ? -3.612 -2.199 5.652 1.00 87.19 85 THR A C 1
ATOM 648 O O . THR A 1 85 ? -3.559 -1.002 5.939 1.00 87.19 85 THR A O 1
ATOM 651 N N . GLU A 1 86 ? -4.720 -2.917 5.827 1.00 74.88 86 GLU A N 1
ATOM 652 C CA . GLU A 1 86 ? -5.903 -2.369 6.495 1.00 74.88 86 GLU A CA 1
ATOM 653 C C . GLU A 1 86 ? -5.582 -1.831 7.894 1.00 74.88 86 GLU A C 1
ATOM 655 O O . GLU A 1 86 ? -6.196 -0.863 8.310 1.00 74.88 86 GLU A O 1
ATOM 660 N N . THR A 1 87 ? -4.587 -2.370 8.603 1.00 68.75 87 THR A N 1
ATOM 661 C CA . THR A 1 87 ? -4.158 -1.843 9.912 1.00 68.75 87 THR A CA 1
ATOM 662 C C . THR A 1 87 ? -3.565 -0.437 9.803 1.00 68.75 87 THR A C 1
ATOM 664 O O . THR A 1 87 ? -3.761 0.394 10.691 1.00 68.75 87 THR A O 1
ATOM 667 N N . ASP A 1 88 ? -2.851 -0.167 8.711 1.00 66.56 88 ASP A N 1
ATOM 668 C CA . ASP A 1 88 ? -2.273 1.144 8.421 1.00 66.56 88 ASP A CA 1
ATOM 669 C C . ASP A 1 88 ? -3.350 2.125 7.941 1.00 66.56 88 ASP A C 1
ATOM 671 O O . ASP A 1 88 ? -3.310 3.299 8.296 1.00 66.56 88 ASP A O 1
ATOM 675 N N . ALA A 1 89 ? -4.350 1.640 7.197 1.00 57.22 89 ALA A N 1
ATOM 676 C CA . ALA A 1 89 ? -5.498 2.431 6.749 1.00 57.22 89 ALA A CA 1
ATOM 677 C C . ALA A 1 89 ? -6.523 2.699 7.876 1.00 57.22 89 ALA A C 1
ATOM 679 O O . ALA A 1 89 ? -7.110 3.778 7.961 1.00 57.22 89 ALA A O 1
ATOM 680 N N . ALA A 1 90 ? -6.715 1.748 8.795 1.00 53.31 90 ALA A N 1
ATOM 681 C CA . ALA A 1 90 ? -7.704 1.796 9.874 1.00 53.31 90 ALA A CA 1
ATOM 682 C C . ALA A 1 90 ? -7.362 2.797 10.985 1.00 53.31 90 ALA A C 1
ATOM 684 O O . ALA A 1 90 ? -8.229 3.128 11.793 1.00 53.31 90 ALA A O 1
ATOM 685 N N . LEU A 1 91 ? -6.155 3.370 10.997 1.00 50.44 91 LEU A N 1
ATOM 686 C CA . LEU A 1 91 ? -5.852 4.548 11.817 1.00 50.44 91 LEU A CA 1
ATOM 687 C C . LEU A 1 91 ? -6.681 5.788 11.414 1.00 50.44 91 LEU A C 1
ATOM 689 O O . LEU A 1 91 ? -6.703 6.764 12.160 1.00 50.44 91 LEU A O 1
ATOM 693 N N . GLN A 1 92 ? -7.424 5.742 10.300 1.00 43.38 92 GLN A N 1
ATOM 694 C CA . GLN A 1 92 ? -8.449 6.733 9.946 1.00 43.38 92 GLN A CA 1
ATOM 695 C C . GLN A 1 92 ? -9.880 6.364 10.375 1.00 43.38 92 GLN A C 1
ATOM 697 O O . GLN A 1 92 ? -10.730 7.249 10.409 1.00 43.38 92 GLN A O 1
ATOM 702 N N . PHE A 1 93 ? -10.147 5.123 10.815 1.00 43.12 93 PHE A N 1
ATOM 703 C CA . PHE A 1 93 ? -11.319 4.825 11.662 1.00 43.12 93 PHE A CA 1
ATOM 704 C C . PHE A 1 93 ? -11.127 5.333 13.097 1.00 43.12 93 PHE A C 1
ATOM 706 O O . PHE A 1 93 ? -11.907 4.996 13.990 1.00 43.12 93 PHE A O 1
ATOM 713 N N . ALA A 1 94 ? -10.109 6.174 13.317 1.00 44.84 94 ALA A N 1
ATOM 714 C CA . ALA A 1 94 ? -10.120 7.180 14.355 1.00 44.84 94 ALA A CA 1
ATOM 715 C C . ALA A 1 94 ? -11.546 7.729 14.468 1.00 44.84 94 ALA A C 1
ATOM 717 O O . ALA A 1 94 ? -12.063 8.400 13.573 1.00 44.84 94 ALA A O 1
ATOM 718 N N . LEU A 1 95 ? -12.199 7.355 15.569 1.00 45.75 95 LEU A N 1
ATOM 719 C CA . LEU A 1 95 ? -13.446 7.935 16.038 1.00 45.75 95 LEU A CA 1
ATOM 720 C C . LEU A 1 95 ? -13.408 9.448 15.756 1.00 45.75 95 LEU A C 1
ATOM 722 O O . LEU A 1 95 ? -12.322 10.013 15.859 1.00 45.75 95 LEU A O 1
ATOM 726 N N . PRO A 1 96 ? -14.520 10.146 15.474 1.00 46.78 96 PRO A N 1
ATOM 727 C CA . PRO A 1 96 ? -14.515 11.571 15.092 1.00 46.78 96 PRO A CA 1
ATOM 728 C C . PRO A 1 96 ? -13.875 12.551 16.115 1.00 46.78 96 PRO A C 1
ATOM 730 O O . PRO A 1 96 ? -13.922 13.763 15.932 1.00 46.78 96 PRO A 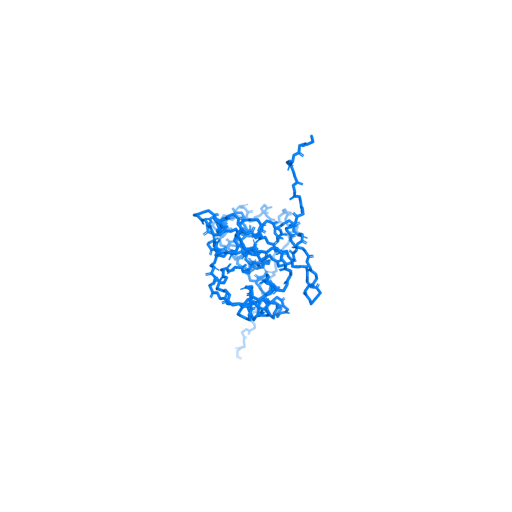O 1
ATOM 733 N N . PHE A 1 97 ? -13.283 12.029 17.191 1.00 46.97 97 PHE A N 1
ATOM 734 C CA . PHE A 1 97 ? -12.564 12.679 18.283 1.00 46.97 97 PHE A CA 1
ATOM 735 C C . PHE A 1 97 ? -11.084 12.251 18.402 1.00 46.97 97 PHE A C 1
ATOM 737 O O . PHE A 1 97 ? -10.305 12.958 19.037 1.00 46.97 97 PHE A O 1
ATOM 744 N N . ALA A 1 98 ? -10.666 11.137 17.797 1.00 44.72 98 ALA A N 1
ATOM 745 C CA . ALA A 1 98 ? -9.256 10.856 17.569 1.00 44.72 98 ALA A CA 1
ATOM 746 C C . ALA A 1 98 ? -8.861 11.648 16.322 1.00 44.72 98 ALA A C 1
ATOM 748 O O . ALA A 1 98 ? -9.499 11.517 15.280 1.00 44.72 98 ALA A O 1
ATOM 749 N N . ALA A 1 99 ? -7.877 12.540 16.447 1.00 42.72 99 ALA A N 1
ATOM 750 C CA . ALA A 1 99 ? -7.389 13.323 15.322 1.00 42.72 99 ALA A CA 1
ATOM 751 C C . ALA A 1 99 ? -7.183 12.381 14.133 1.00 42.72 99 ALA A C 1
ATOM 753 O O . ALA A 1 99 ? -6.402 11.433 14.247 1.00 42.72 99 ALA A O 1
ATOM 754 N N . ALA A 1 100 ? -7.920 12.614 13.037 1.00 44.94 100 ALA A N 1
ATOM 755 C CA . ALA A 1 100 ? -7.647 11.969 11.763 1.00 44.94 100 ALA A CA 1
ATOM 756 C C . ALA A 1 100 ? -6.130 11.980 11.609 1.00 44.94 100 ALA A C 1
ATOM 758 O O . ALA A 1 100 ? -5.530 13.049 11.762 1.00 44.94 100 ALA A O 1
ATOM 759 N N . ALA A 1 101 ? -5.515 10.811 11.429 1.00 44.91 101 ALA A N 1
ATOM 760 C CA . ALA A 1 101 ? -4.073 10.674 11.286 1.00 44.91 101 ALA A CA 1
ATOM 761 C C . ALA A 1 101 ? -3.631 11.299 9.947 1.00 44.91 101 ALA A C 1
ATOM 763 O O . ALA A 1 101 ? -3.165 10.635 9.026 1.00 44.91 101 ALA A O 1
ATOM 764 N N . ALA A 1 102 ? -3.836 12.608 9.814 1.00 42.44 102 ALA A N 1
ATOM 765 C CA . ALA A 1 102 ? -3.387 13.452 8.740 1.00 42.44 102 ALA A CA 1
ATOM 766 C C . ALA A 1 102 ? -1.870 13.535 8.883 1.00 42.44 102 ALA A C 1
ATOM 768 O O . ALA A 1 102 ? -1.343 14.319 9.669 1.00 42.44 102 ALA A O 1
ATOM 769 N N . GLY A 1 103 ? -1.180 12.659 8.157 1.00 50.94 103 GLY A N 1
ATOM 770 C CA . GLY A 1 103 ? 0.277 12.630 8.115 1.00 50.94 103 GLY A CA 1
ATOM 771 C C . GLY A 1 103 ? 0.917 11.315 8.535 1.00 50.94 103 GLY A C 1
ATOM 772 O O . GLY A 1 103 ? 2.082 11.340 8.925 1.00 50.94 103 GLY A O 1
ATOM 773 N N . GLN A 1 104 ? 0.223 10.172 8.458 1.00 56.00 104 GLN A N 1
ATOM 774 C CA . GLN A 1 104 ? 0.915 8.890 8.596 1.00 56.00 104 GLN A CA 1
ATOM 775 C C . GLN A 1 104 ? 1.924 8.729 7.448 1.00 56.00 104 GLN A C 1
ATOM 777 O O . GLN A 1 104 ? 1.568 8.462 6.301 1.00 56.00 104 GLN A O 1
ATOM 782 N N . VAL A 1 105 ? 3.202 8.943 7.764 1.00 63.00 105 VAL A N 1
ATOM 783 C CA . VAL A 1 105 ? 4.314 8.698 6.849 1.00 63.00 105 VAL A CA 1
ATOM 784 C C . VAL A 1 105 ? 4.488 7.191 6.761 1.00 63.00 105 VAL A C 1
ATOM 786 O O . VAL A 1 105 ? 4.949 6.564 7.712 1.00 63.00 105 VAL A O 1
ATOM 789 N N . ILE A 1 106 ? 4.097 6.607 5.632 1.00 74.94 106 ILE A N 1
ATOM 790 C CA . ILE A 1 106 ? 4.321 5.187 5.369 1.00 74.94 106 ILE A CA 1
ATOM 791 C C . ILE A 1 106 ? 5.818 5.010 5.076 1.00 74.94 106 ILE A C 1
ATOM 793 O O . ILE A 1 106 ? 6.312 5.569 4.091 1.00 74.94 106 ILE A O 1
ATOM 797 N N . PRO A 1 107 ? 6.574 4.296 5.930 1.00 82.88 107 PRO A N 1
ATOM 798 C CA . PRO A 1 107 ? 8.014 4.195 5.768 1.00 82.88 107 PRO A CA 1
ATOM 799 C C . PRO A 1 107 ? 8.348 3.324 4.555 1.00 82.88 107 PRO A C 1
ATOM 801 O O . PRO A 1 107 ? 7.920 2.175 4.456 1.00 82.88 107 PRO A O 1
ATOM 804 N N . PHE A 1 108 ? 9.154 3.869 3.647 1.00 91.19 108 PHE A N 1
ATOM 805 C CA . PHE A 1 108 ? 9.734 3.097 2.555 1.00 91.19 108 PHE A CA 1
ATOM 806 C C . PHE A 1 108 ? 10.982 2.363 3.034 1.00 91.19 108 PHE A C 1
ATOM 808 O O . PHE A 1 108 ? 11.865 2.942 3.670 1.00 91.19 108 PHE A O 1
ATOM 815 N N . VAL A 1 109 ? 11.072 1.093 2.665 1.00 92.81 109 VAL A N 1
ATOM 816 C CA . VAL A 1 109 ? 12.257 0.260 2.839 1.00 92.81 109 VAL A CA 1
ATOM 817 C C . VAL A 1 109 ? 12.976 0.178 1.500 1.00 92.81 109 VAL A C 1
ATOM 819 O O . VAL A 1 109 ? 12.341 0.083 0.452 1.00 92.81 109 VAL A O 1
ATOM 822 N N . LYS A 1 110 ? 14.307 0.231 1.527 1.00 94.75 110 LYS A N 1
ATOM 823 C CA . LYS A 1 110 ? 15.129 -0.079 0.356 1.00 94.75 110 LYS A CA 1
ATOM 824 C C . LYS A 1 110 ? 15.530 -1.538 0.413 1.00 94.75 110 LYS A C 1
ATOM 826 O O . LYS A 1 110 ? 15.995 -1.975 1.461 1.00 94.75 110 LYS A O 1
ATOM 831 N N . GLY A 1 111 ? 15.382 -2.247 -0.696 1.00 92.50 111 GLY A N 1
ATOM 832 C CA . GLY A 1 111 ? 15.790 -3.634 -0.756 1.00 92.50 111 GLY A CA 1
ATOM 833 C C . GLY A 1 111 ? 15.626 -4.297 -2.110 1.00 92.50 111 GLY A C 1
ATOM 834 O O . GLY A 1 111 ? 15.063 -3.719 -3.037 1.00 92.50 111 GLY A O 1
ATOM 835 N N . ASN A 1 112 ? 16.143 -5.513 -2.223 1.00 92.50 112 ASN A N 1
ATOM 836 C CA . ASN A 1 112 ? 15.990 -6.337 -3.421 1.00 92.50 112 ASN A CA 1
ATOM 837 C C . ASN A 1 112 ? 14.644 -7.095 -3.422 1.00 92.50 112 ASN A C 1
ATOM 839 O O . ASN A 1 112 ? 13.814 -6.957 -2.518 1.00 92.50 112 ASN A O 1
ATOM 843 N N . LEU A 1 113 ? 14.419 -7.912 -4.454 1.00 91.19 113 LEU A N 1
ATOM 844 C CA . LEU A 1 113 ? 13.181 -8.680 -4.597 1.00 91.19 113 LEU A CA 1
ATOM 845 C C . LEU A 1 113 ? 12.944 -9.677 -3.446 1.00 91.19 113 LEU A C 1
ATOM 847 O O . LEU A 1 113 ? 11.797 -9.869 -3.042 1.00 91.19 113 LEU A O 1
ATOM 851 N N . ASP A 1 114 ? 14.001 -10.277 -2.895 1.00 91.69 114 ASP A N 1
ATOM 852 C CA . ASP A 1 114 ? 13.891 -11.218 -1.773 1.00 91.69 114 ASP A CA 1
ATOM 853 C C . ASP A 1 114 ? 13.460 -10.500 -0.488 1.00 91.69 114 ASP A C 1
ATOM 855 O O . ASP A 1 114 ? 12.610 -10.990 0.259 1.00 91.69 114 ASP A O 1
ATOM 859 N N . GLU A 1 115 ? 13.997 -9.304 -0.246 1.00 92.25 115 GLU A N 1
ATOM 860 C CA . GLU A 1 115 ? 13.616 -8.461 0.887 1.00 92.25 115 GLU A CA 1
ATOM 861 C C . GLU A 1 115 ? 12.170 -7.969 0.767 1.00 92.25 115 GLU A C 1
ATOM 863 O O . GLU A 1 115 ? 11.444 -7.971 1.766 1.00 92.25 115 GLU A O 1
ATOM 868 N N . LEU A 1 116 ? 11.727 -7.628 -0.449 1.00 91.88 116 LEU A N 1
ATOM 869 C CA . LEU A 1 116 ? 10.335 -7.287 -0.755 1.00 91.88 116 LEU A CA 1
ATOM 870 C C . LEU A 1 116 ? 9.403 -8.473 -0.498 1.00 91.88 116 LEU A C 1
ATOM 872 O O . LEU A 1 116 ? 8.425 -8.339 0.240 1.00 91.88 116 LEU A O 1
ATOM 876 N N . ALA A 1 117 ? 9.716 -9.650 -1.045 1.00 90.56 117 ALA A N 1
ATOM 877 C CA . ALA A 1 117 ? 8.921 -10.859 -0.843 1.00 90.56 117 ALA A CA 1
ATOM 878 C C . ALA A 1 117 ? 8.864 -11.259 0.642 1.00 90.56 117 ALA A C 1
ATOM 880 O O . ALA A 1 117 ? 7.804 -11.620 1.161 1.00 90.56 117 ALA A O 1
ATOM 881 N N . GLY A 1 118 ? 9.990 -11.141 1.349 1.00 91.44 118 GLY A N 1
ATOM 882 C CA . GLY A 1 118 ? 10.069 -11.366 2.787 1.00 91.44 118 GLY A CA 1
ATOM 883 C C . GLY A 1 118 ? 9.226 -10.372 3.584 1.00 91.44 118 GLY A C 1
ATOM 884 O O . GLY A 1 118 ? 8.561 -10.768 4.540 1.00 91.44 118 GLY A O 1
ATOM 885 N N . ALA A 1 119 ? 9.218 -9.094 3.199 1.00 90.56 119 ALA A N 1
ATOM 886 C CA . ALA A 1 119 ? 8.375 -8.083 3.825 1.00 90.56 119 ALA A CA 1
ATOM 887 C C . ALA A 1 119 ? 6.886 -8.369 3.597 1.00 90.56 119 ALA A C 1
ATOM 889 O O . ALA A 1 119 ? 6.124 -8.367 4.561 1.00 90.56 119 ALA A O 1
ATOM 890 N N . LEU A 1 120 ? 6.495 -8.720 2.369 1.00 90.06 120 LEU A N 1
ATOM 891 C CA . LEU A 1 120 ? 5.114 -9.063 2.029 1.00 90.06 120 LEU A CA 1
ATOM 892 C C . LEU A 1 120 ? 4.616 -10.273 2.826 1.00 90.06 120 LEU A C 1
ATOM 894 O O . LEU A 1 120 ? 3.514 -10.250 3.371 1.00 90.06 120 LEU A O 1
ATOM 89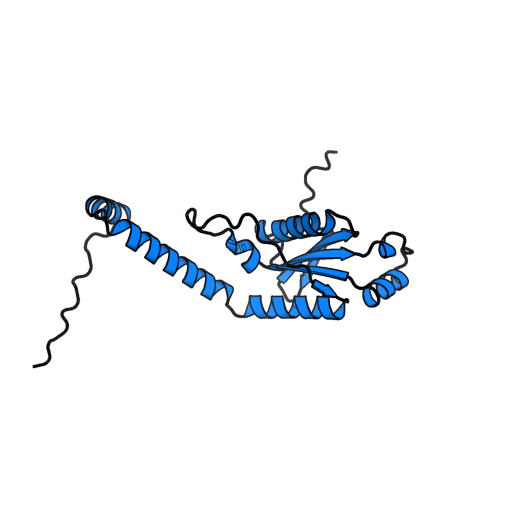8 N N . ARG A 1 121 ? 5.455 -11.306 2.962 1.00 89.25 121 ARG A N 1
ATOM 899 C CA . ARG A 1 121 ? 5.137 -12.481 3.779 1.00 89.25 121 ARG A CA 1
ATOM 900 C C . ARG A 1 121 ? 4.954 -12.130 5.257 1.00 89.25 121 ARG A C 1
ATOM 902 O O . ARG A 1 121 ? 4.009 -12.608 5.870 1.00 89.25 121 ARG A O 1
ATOM 909 N N . ARG A 1 122 ? 5.808 -11.270 5.824 1.00 87.31 122 ARG A N 1
ATOM 910 C CA . ARG A 1 122 ? 5.653 -10.810 7.217 1.00 87.31 122 ARG A CA 1
ATOM 911 C C . ARG A 1 122 ? 4.357 -10.026 7.422 1.00 87.31 122 ARG A C 1
ATOM 913 O O . ARG A 1 122 ? 3.682 -10.252 8.420 1.00 87.31 122 ARG A O 1
ATOM 920 N N . SER A 1 123 ? 4.000 -9.140 6.491 1.00 84.25 123 SER A N 1
ATOM 921 C CA . SER A 1 123 ? 2.737 -8.393 6.548 1.00 84.25 123 SER A CA 1
ATOM 922 C C . SER A 1 123 ? 1.521 -9.316 6.449 1.00 84.25 123 SER A C 1
ATOM 924 O O . SER A 1 123 ? 0.545 -9.127 7.167 1.00 84.25 123 SER A O 1
ATOM 926 N N . TYR A 1 124 ? 1.593 -10.358 5.619 1.00 83.31 124 TYR A N 1
ATOM 927 C CA . TYR A 1 124 ? 0.566 -11.398 5.558 1.00 83.31 124 TYR A CA 1
ATOM 928 C C . TYR A 1 124 ? 0.427 -12.162 6.881 1.00 83.31 124 TYR A C 1
ATOM 930 O O . TYR A 1 124 ? -0.677 -12.289 7.407 1.00 83.31 124 TYR A O 1
ATOM 938 N N . ASP A 1 125 ? 1.546 -12.608 7.461 1.00 82.75 125 ASP A N 1
ATOM 939 C CA . ASP A 1 125 ? 1.541 -13.315 8.745 1.00 82.75 125 ASP A CA 1
ATOM 940 C C . ASP A 1 125 ? 0.947 -12.450 9.870 1.00 82.75 125 ASP A C 1
ATOM 942 O O . ASP A 1 125 ? 0.328 -12.982 10.786 1.00 82.75 125 ASP A O 1
ATOM 946 N N . GLN A 1 126 ? 1.126 -11.125 9.817 1.00 77.81 126 GLN A N 1
ATOM 947 C CA . GLN A 1 126 ? 0.491 -10.185 10.747 1.00 77.81 126 GLN A CA 1
ATOM 948 C C . GLN A 1 126 ? -1.021 -10.082 10.523 1.00 77.81 126 GLN A C 1
ATOM 950 O O . GLN A 1 126 ? -1.782 -10.107 11.485 1.00 77.81 126 GLN A O 1
ATOM 955 N N . LEU A 1 127 ? -1.467 -10.016 9.266 1.00 76.31 127 LEU A N 1
ATOM 956 C CA . LEU A 1 127 ? -2.893 -9.940 8.933 1.00 76.31 127 LEU A CA 1
ATOM 957 C C . LEU A 1 127 ? -3.669 -11.200 9.327 1.00 76.31 127 LEU A C 1
ATOM 959 O O . LEU A 1 127 ? -4.828 -11.098 9.716 1.00 76.31 127 LEU A O 1
ATOM 963 N N . ILE A 1 128 ? -3.039 -12.376 9.269 1.00 74.62 128 ILE A N 1
ATOM 964 C CA . ILE A 1 128 ? -3.664 -13.629 9.717 1.00 74.62 128 ILE A CA 1
ATOM 965 C C . ILE A 1 128 ? -3.806 -13.710 11.235 1.00 74.62 128 ILE A C 1
ATOM 967 O O . ILE A 1 128 ? -4.709 -14.383 11.721 1.00 74.62 128 ILE A O 1
ATOM 971 N N . LYS A 1 129 ? -2.913 -13.085 12.006 1.00 64.25 129 LYS A N 1
ATOM 972 C CA . LYS A 1 129 ? -2.785 -13.330 13.452 1.00 64.25 129 LYS A CA 1
ATOM 973 C C . LYS A 1 129 ? -3.885 -12.706 14.329 1.00 64.25 129 LYS A C 1
ATOM 975 O O . LYS A 1 129 ? -3.655 -12.507 15.513 1.00 64.25 129 LYS A O 1
ATOM 980 N N . ASP A 1 130 ? -5.076 -12.422 13.798 1.00 58.78 130 ASP A N 1
ATOM 981 C CA . ASP A 1 130 ? -6.205 -11.801 14.522 1.00 58.78 130 ASP A CA 1
ATOM 982 C C . ASP A 1 130 ? -5.893 -10.433 15.177 1.00 58.78 130 ASP A C 1
ATOM 984 O O . ASP A 1 130 ? -6.714 -9.880 15.916 1.00 58.78 130 ASP A O 1
ATOM 988 N N . ASP A 1 131 ? -4.743 -9.819 14.874 1.00 60.72 131 ASP A N 1
ATOM 989 C CA . ASP A 1 131 ? -4.326 -8.541 15.468 1.00 60.72 131 ASP A CA 1
ATOM 990 C C . ASP A 1 131 ? -5.293 -7.400 15.118 1.00 60.72 131 ASP A C 1
ATOM 992 O O . ASP A 1 131 ? -5.511 -6.493 15.923 1.00 60.72 131 ASP A O 1
ATOM 996 N N . VAL A 1 132 ? -5.938 -7.469 13.949 1.00 61.56 132 VAL A N 1
ATOM 997 C CA . VAL A 1 132 ? -6.952 -6.493 13.522 1.00 61.56 132 VAL A CA 1
ATOM 998 C C . VAL A 1 132 ? -8.183 -6.542 14.432 1.00 61.56 132 VAL A C 1
ATOM 1000 O O . VAL A 1 132 ? -8.681 -5.493 14.844 1.00 61.56 132 VAL A O 1
ATOM 1003 N N . LEU A 1 133 ? -8.648 -7.742 14.801 1.00 65.81 133 LEU A N 1
ATOM 1004 C CA . LEU A 1 133 ? -9.800 -7.907 15.689 1.00 65.81 133 LEU A CA 1
ATOM 1005 C C . LEU A 1 133 ? -9.471 -7.413 17.099 1.00 65.81 133 LEU A C 1
ATOM 1007 O O . LEU A 1 133 ? -10.224 -6.614 17.655 1.00 65.81 133 LEU A O 1
ATOM 1011 N N . ASN A 1 134 ? -8.326 -7.828 17.649 1.00 68.06 134 ASN A N 1
ATOM 1012 C CA . ASN A 1 134 ? -7.875 -7.375 18.967 1.00 68.06 134 ASN A CA 1
ATOM 1013 C C . ASN A 1 134 ? -7.765 -5.848 19.020 1.00 68.06 134 ASN A C 1
ATOM 1015 O O . ASN A 1 134 ? -8.232 -5.216 19.966 1.00 68.06 134 ASN A O 1
ATOM 1019 N N . ARG A 1 135 ? -7.229 -5.233 17.963 1.00 65.94 135 ARG A N 1
ATOM 1020 C CA . ARG A 1 135 ? -7.110 -3.778 17.869 1.00 65.94 135 ARG A CA 1
ATOM 1021 C C . ARG A 1 135 ? -8.462 -3.077 17.752 1.00 65.94 135 ARG A C 1
ATOM 1023 O O . ARG A 1 135 ? -8.642 -2.029 18.368 1.00 65.94 135 ARG A O 1
ATOM 1030 N N . ALA A 1 136 ? -9.417 -3.646 17.016 1.00 67.75 136 ALA A N 1
ATOM 1031 C CA . ALA A 1 136 ? -10.781 -3.125 16.950 1.00 67.75 136 ALA A CA 1
ATOM 1032 C C . ALA A 1 136 ? -11.471 -3.157 18.326 1.00 67.75 136 ALA A C 1
ATOM 1034 O O . ALA A 1 136 ? -12.105 -2.175 18.715 1.00 67.75 136 ALA A O 1
ATOM 1035 N N . VAL A 1 137 ? -11.293 -4.242 19.088 1.00 79.31 137 VAL A N 1
ATOM 1036 C CA . VAL A 1 137 ? -11.784 -4.353 20.472 1.00 79.31 137 VAL A CA 1
ATOM 1037 C C . VAL A 1 137 ? -11.154 -3.275 21.354 1.00 79.31 137 VAL A C 1
ATOM 1039 O O . VAL A 1 137 ? -11.879 -2.527 22.005 1.00 79.31 137 VAL A O 1
ATOM 1042 N N . THR A 1 138 ? -9.829 -3.114 21.305 1.00 79.69 138 THR A N 1
ATOM 1043 C CA . THR A 1 138 ? -9.129 -2.074 22.074 1.00 79.69 138 THR A CA 1
ATOM 1044 C C . THR A 1 138 ? -9.625 -0.665 21.735 1.00 79.69 138 THR A C 1
ATOM 1046 O O . THR A 1 138 ? -9.833 0.148 22.634 1.00 79.69 138 THR A O 1
ATOM 1049 N N . LEU A 1 139 ? -9.852 -0.357 20.453 1.00 77.75 139 LEU A N 1
ATOM 1050 C CA . LEU A 1 139 ? -10.382 0.947 20.037 1.00 77.75 139 LEU A CA 1
ATOM 1051 C C . LEU A 1 139 ? -11.806 1.189 20.561 1.00 77.75 139 LEU A C 1
ATOM 1053 O O . LEU A 1 139 ? -12.126 2.306 20.973 1.00 77.75 139 LEU A O 1
ATOM 1057 N N . LEU A 1 140 ? -12.655 0.157 20.577 1.00 78.69 140 LEU A N 1
ATOM 1058 C CA . LEU A 1 140 ? -13.999 0.243 21.152 1.00 78.69 140 LEU A CA 1
ATOM 1059 C C . LEU A 1 140 ? -13.952 0.494 22.662 1.00 78.69 140 LEU A C 1
ATOM 1061 O O . LEU A 1 140 ? -14.663 1.371 23.149 1.00 78.69 140 LEU A O 1
ATOM 1065 N N . GLU A 1 141 ? -13.100 -0.226 23.391 1.00 81.69 141 GLU A N 1
ATOM 1066 C CA . GLU A 1 141 ? -12.922 -0.044 24.837 1.00 81.69 141 GLU A CA 1
ATOM 1067 C C . GLU A 1 141 ? -12.460 1.379 25.171 1.00 81.69 141 GLU A C 1
ATOM 1069 O O . GLU A 1 141 ? -13.075 2.046 26.005 1.00 81.69 141 GLU A O 1
ATOM 1074 N N . GLN A 1 142 ? -11.460 1.893 24.447 1.00 82.38 142 GLN A N 1
ATOM 1075 C CA . GLN A 1 142 ? -10.975 3.269 24.600 1.00 82.38 142 GLN A CA 1
ATOM 1076 C C . GLN A 1 142 ? -12.062 4.308 24.296 1.00 82.38 142 GLN A C 1
ATOM 1078 O O . GLN A 1 142 ? -12.203 5.301 25.013 1.00 82.38 142 GLN A O 1
ATOM 1083 N N . GLY A 1 143 ? -12.855 4.086 23.243 1.00 78.88 143 GLY A N 1
ATOM 1084 C CA . GLY A 1 143 ? -13.977 4.956 22.895 1.00 78.88 143 GLY A CA 1
ATOM 1085 C C . GLY A 1 143 ? -15.052 4.988 23.984 1.00 78.88 143 GLY A C 1
ATOM 1086 O O . GLY A 1 143 ? -15.530 6.065 24.345 1.00 78.88 143 GLY A O 1
ATOM 1087 N N . ILE A 1 144 ? -15.399 3.825 24.546 1.00 82.31 144 ILE A N 1
ATOM 1088 C CA . ILE A 1 144 ? -16.365 3.698 25.648 1.00 82.31 144 ILE A CA 1
ATOM 1089 C C . ILE A 1 144 ? -15.845 4.399 26.905 1.00 82.31 144 ILE A C 1
ATOM 1091 O O . ILE A 1 144 ? -16.598 5.129 27.556 1.00 82.31 144 ILE A O 1
ATOM 1095 N N . GLU A 1 145 ? -14.571 4.220 27.247 1.00 83.56 145 GLU A N 1
ATOM 1096 C CA . GLU A 1 145 ? -13.961 4.853 28.415 1.00 83.56 145 GLU A CA 1
ATOM 1097 C C . GLU A 1 145 ? -13.931 6.380 28.272 1.00 83.56 145 GLU A C 1
ATOM 1099 O O . GLU A 1 145 ? -14.410 7.097 29.153 1.00 83.56 145 GLU A O 1
ATOM 1104 N N . SER A 1 146 ? -13.476 6.888 27.122 1.00 77.94 146 SER A N 1
ATOM 1105 C CA . SER A 1 146 ? -13.455 8.325 26.823 1.00 77.94 146 SER A CA 1
ATOM 1106 C C . SER A 1 146 ? -14.857 8.948 26.868 1.00 77.94 146 SER A C 1
ATOM 1108 O O . SER A 1 146 ? -15.060 10.015 27.462 1.00 77.94 146 SER A O 1
ATOM 1110 N N . PHE A 1 147 ? -15.853 8.255 26.309 1.00 78.19 147 PHE A N 1
ATOM 1111 C CA . PHE A 1 147 ? -17.256 8.660 26.379 1.00 78.19 147 PHE A CA 1
ATOM 1112 C C . PHE A 1 147 ? -17.763 8.706 27.826 1.00 78.19 147 PHE A C 1
ATOM 1114 O O . PHE A 1 147 ? -18.392 9.684 28.235 1.00 78.19 147 PHE A O 1
ATOM 1121 N N . THR A 1 148 ? -17.453 7.681 28.622 1.00 80.19 148 THR A N 1
ATOM 1122 C CA . THR A 1 148 ? -17.877 7.585 30.025 1.00 80.19 148 THR A CA 1
ATOM 1123 C C . THR A 1 148 ? -17.255 8.697 30.873 1.00 80.19 148 THR A C 1
ATOM 1125 O O . THR A 1 148 ? -17.967 9.363 31.629 1.00 80.19 148 THR A O 1
ATOM 1128 N N . LEU A 1 149 ? -15.956 8.966 30.697 1.00 78.62 149 LEU A N 1
ATOM 1129 C CA . LEU A 1 149 ? -15.256 10.074 31.356 1.00 78.62 149 LEU A CA 1
ATOM 1130 C C . LEU A 1 149 ? -15.844 11.437 30.966 1.00 78.62 149 LEU A C 1
ATOM 1132 O O . LEU A 1 149 ? -15.980 12.312 31.818 1.00 78.62 149 LEU A O 1
ATOM 1136 N N . SER A 1 150 ? -16.251 11.604 29.706 1.00 75.31 150 SER A N 1
ATOM 1137 C CA . SER A 1 150 ? -16.878 12.839 29.217 1.00 75.31 150 SER A CA 1
ATOM 1138 C C . SER A 1 150 ? -18.305 13.040 29.744 1.00 75.31 150 SER A C 1
ATOM 1140 O O . SER A 1 150 ? -18.758 14.179 29.859 1.00 75.31 150 SER A O 1
ATOM 1142 N N . LEU A 1 151 ? -19.020 11.961 30.087 1.00 72.56 151 LEU A N 1
ATOM 1143 C CA . LEU A 1 151 ? -20.361 12.027 30.683 1.00 72.56 151 LEU A CA 1
ATOM 1144 C C . LEU A 1 151 ? -20.345 12.305 32.191 1.00 72.56 151 LEU A C 1
ATOM 1146 O O . LEU A 1 151 ? -21.301 12.885 32.710 1.00 72.56 151 LEU A O 1
ATOM 1150 N N . ALA A 1 152 ? -19.284 11.901 32.895 1.00 68.50 152 ALA A N 1
ATOM 1151 C CA . ALA A 1 152 ? -19.172 12.021 34.350 1.00 68.50 152 ALA A CA 1
ATOM 1152 C C . ALA A 1 152 ? -19.475 13.434 34.916 1.00 68.50 152 ALA A C 1
ATOM 1154 O O . ALA A 1 152 ? -20.123 13.514 35.962 1.00 68.50 152 ALA A O 1
ATOM 1155 N N . PRO A 1 153 ? -19.110 14.554 34.254 1.00 75.12 153 PRO A N 1
ATOM 1156 C CA . PRO A 1 153 ? -19.392 15.902 34.753 1.00 75.12 153 PRO A CA 1
ATOM 1157 C C . PRO A 1 153 ? -20.820 16.407 34.481 1.00 75.12 153 PRO A C 1
ATOM 1159 O O . PRO A 1 153 ? -21.171 17.484 34.962 1.00 75.12 153 PRO A O 1
ATOM 1162 N N . GLN A 1 154 ? -21.649 15.699 33.696 1.00 74.44 154 GLN A N 1
ATOM 1163 C CA . GLN A 1 154 ? -22.964 16.190 33.242 1.00 74.44 154 GLN A CA 1
ATOM 1164 C C . GLN A 1 154 ? -24.127 15.238 33.592 1.00 74.44 154 GLN A C 1
ATOM 1166 O O . GLN A 1 154 ? -24.684 14.576 32.712 1.00 74.44 154 GLN A O 1
ATOM 1171 N N . PRO A 1 155 ? -24.605 15.236 34.852 1.00 67.25 155 PRO A N 1
ATOM 1172 C CA . PRO A 1 155 ? -25.654 14.320 35.320 1.00 67.25 155 PRO A CA 1
ATOM 1173 C C . PRO A 1 155 ? -26.971 14.420 34.533 1.00 67.25 155 PRO A C 1
ATOM 1175 O O . PRO A 1 155 ? -27.659 13.424 34.311 1.00 67.25 155 PRO A O 1
ATOM 1178 N N . ALA A 1 156 ? -27.319 15.627 34.072 1.00 68.19 156 ALA A N 1
ATOM 1179 C CA . ALA A 1 156 ? -28.521 15.867 33.276 1.00 68.19 156 ALA A CA 1
ATOM 1180 C C . ALA A 1 156 ? -28.429 15.267 31.860 1.00 68.19 156 ALA A C 1
ATOM 1182 O O . ALA A 1 156 ? -29.448 14.867 31.295 1.00 68.19 156 ALA A O 1
ATOM 1183 N N . ALA A 1 157 ? -27.224 15.172 31.286 1.00 68.50 157 ALA A N 1
ATOM 1184 C CA . ALA A 1 157 ? -27.013 14.531 29.991 1.00 68.50 157 ALA A CA 1
ATOM 1185 C C . ALA A 1 157 ? -27.167 13.007 30.106 1.00 68.50 157 ALA A C 1
ATOM 1187 O O . ALA A 1 157 ? -27.812 12.400 29.250 1.00 68.50 157 ALA A O 1
ATOM 1188 N N . THR A 1 158 ? -26.684 12.410 31.201 1.00 69.94 158 THR A N 1
ATOM 1189 C CA . THR A 1 158 ? -26.796 10.971 31.494 1.00 69.94 158 THR A CA 1
ATOM 1190 C C . THR A 1 158 ? -28.240 10.473 31.437 1.00 69.94 158 THR A C 1
ATOM 1192 O O . THR A 1 158 ? -28.515 9.462 30.794 1.00 69.94 158 THR A O 1
ATOM 1195 N N . GLY A 1 159 ? -29.190 11.214 32.019 1.00 69.12 159 GLY A N 1
ATOM 1196 C CA . GLY A 1 159 ? -30.613 10.851 31.979 1.00 69.12 159 GLY A CA 1
ATOM 1197 C C . GLY A 1 159 ? -31.209 10.854 30.565 1.00 69.12 159 GLY A C 1
ATOM 1198 O O . GLY A 1 159 ? -31.962 9.949 30.203 1.00 69.12 159 GLY A O 1
ATOM 1199 N N . ARG A 1 160 ? -30.832 11.828 29.725 1.00 69.31 160 ARG A N 1
ATOM 1200 C CA . ARG A 1 160 ? -31.274 11.877 28.318 1.00 69.31 160 ARG A CA 1
ATOM 1201 C C . ARG A 1 160 ? -30.656 10.753 27.488 1.00 69.31 160 ARG A C 1
ATOM 1203 O O . ARG A 1 160 ? -31.332 10.187 26.635 1.00 69.31 160 ARG A O 1
ATOM 1210 N N . PHE A 1 161 ? -29.397 10.407 27.753 1.00 71.62 161 PHE A N 1
ATOM 1211 C CA . PHE A 1 161 ? -28.720 9.298 27.083 1.00 71.62 161 PHE A CA 1
ATOM 1212 C C . PHE A 1 161 ? -29.299 7.941 27.473 1.00 71.62 161 PHE A C 1
ATOM 1214 O O . PHE A 1 161 ? -29.525 7.122 26.591 1.00 71.62 161 PHE A O 1
ATOM 1221 N N . MET A 1 162 ? -29.624 7.714 28.750 1.00 73.12 162 MET A N 1
ATOM 1222 C CA . MET A 1 162 ? -30.330 6.499 29.175 1.00 73.12 162 MET A CA 1
ATOM 1223 C C . MET A 1 162 ? -31.644 6.314 28.410 1.00 73.12 162 MET A C 1
ATOM 1225 O O . MET A 1 162 ? -31.946 5.209 27.965 1.00 73.12 162 MET A O 1
ATOM 1229 N N . MET A 1 163 ? -32.392 7.401 28.203 1.00 73.94 163 MET A N 1
ATOM 1230 C CA . MET A 1 163 ? -33.635 7.375 27.434 1.00 73.94 163 MET A CA 1
ATOM 1231 C C . MET A 1 163 ? -33.390 7.066 25.948 1.00 73.94 163 MET A C 1
ATOM 1233 O O . MET A 1 163 ? -34.079 6.217 25.389 1.00 73.94 163 MET A O 1
ATOM 1237 N N . ALA A 1 164 ? -32.385 7.692 25.324 1.00 76.38 164 ALA A N 1
ATOM 1238 C CA . ALA A 1 164 ? -32.028 7.454 23.922 1.00 76.38 164 ALA A CA 1
ATOM 1239 C C . ALA A 1 164 ? -31.469 6.039 23.666 1.00 76.38 164 ALA A C 1
ATOM 1241 O O . ALA A 1 164 ? -31.739 5.449 22.625 1.00 76.38 164 ALA A O 1
ATOM 1242 N N . LEU A 1 165 ? -30.727 5.480 24.627 1.00 76.75 165 LEU A N 1
ATOM 1243 C CA . LEU A 1 165 ? -30.155 4.129 24.579 1.00 76.75 165 LEU A CA 1
ATOM 1244 C C . LEU A 1 165 ? -31.132 3.044 25.070 1.00 76.75 165 LEU A C 1
ATOM 1246 O O . LEU A 1 165 ? -30.776 1.869 25.116 1.00 76.75 165 LEU A O 1
ATOM 1250 N N . GLY A 1 166 ? -32.353 3.414 25.472 1.00 79.75 166 GLY A N 1
ATOM 1251 C CA . GLY A 1 166 ? -33.366 2.473 25.960 1.00 79.75 166 GLY A CA 1
ATOM 1252 C C . GLY A 1 166 ? -33.036 1.811 27.306 1.00 79.75 166 GLY A C 1
ATOM 1253 O O . GLY A 1 166 ? -33.648 0.802 27.663 1.00 79.75 166 GLY A O 1
ATOM 1254 N N . ILE A 1 167 ? -32.095 2.365 28.074 1.00 78.06 167 ILE A N 1
ATOM 1255 C CA . ILE A 1 167 ? -31.684 1.844 29.381 1.00 78.06 167 ILE A CA 1
ATOM 1256 C C . ILE A 1 167 ? -32.718 2.279 30.426 1.00 78.06 167 ILE A C 1
ATOM 1258 O O . ILE A 1 167 ? -32.728 3.419 30.888 1.00 78.06 167 ILE A O 1
ATOM 1262 N N . LYS A 1 168 ? -33.609 1.356 30.803 1.00 70.81 168 LYS A N 1
ATOM 1263 C CA . LYS A 1 168 ? -34.744 1.633 31.705 1.00 70.81 168 LYS A CA 1
ATOM 1264 C C . LYS A 1 168 ? -34.378 1.672 33.194 1.00 70.81 168 LYS A C 1
ATOM 1266 O O . LYS A 1 168 ? -35.104 2.285 33.970 1.00 70.81 168 LYS A O 1
ATOM 1271 N N . ALA A 1 169 ? -33.287 1.026 33.603 1.00 65.69 169 ALA A N 1
ATOM 1272 C CA . ALA A 1 169 ? -32.779 1.059 34.973 1.00 65.69 169 ALA A CA 1
ATOM 1273 C C . ALA A 1 169 ? -31.301 0.653 35.006 1.00 65.69 169 ALA A C 1
ATOM 1275 O O . ALA A 1 169 ? -30.897 -0.260 34.286 1.00 65.69 169 ALA A O 1
ATOM 1276 N N . LEU A 1 170 ? -30.506 1.309 35.856 1.00 65.44 170 LEU A N 1
ATOM 1277 C CA . LEU A 1 170 ? -29.126 0.893 36.108 1.00 65.44 170 LEU A CA 1
ATOM 1278 C C . LEU A 1 170 ? -29.113 -0.425 36.907 1.00 65.44 170 LEU A C 1
ATOM 1280 O O . LEU A 1 170 ? -29.969 -0.613 37.781 1.00 65.44 170 LEU A O 1
ATOM 1284 N N . PRO A 1 171 ? -28.156 -1.336 36.645 1.00 69.19 171 PRO A N 1
ATOM 1285 C CA . PRO A 1 171 ? -27.980 -2.535 37.455 1.00 69.19 171 PRO A CA 1
ATOM 1286 C C . PRO A 1 171 ? -27.789 -2.154 38.925 1.00 69.19 171 PRO A C 1
ATOM 1288 O O . PRO A 1 171 ? -27.013 -1.253 39.245 1.00 69.19 171 PRO A O 1
ATOM 1291 N N . LYS A 1 172 ? -28.495 -2.834 39.837 1.00 68.31 172 LYS A N 1
ATOM 1292 C CA . LYS A 1 172 ? -28.279 -2.625 41.274 1.00 68.31 172 LYS A CA 1
ATOM 1293 C C . LYS A 1 172 ? -26.848 -3.062 41.616 1.00 68.31 172 LYS A C 1
ATOM 1295 O O . LYS A 1 172 ? -26.468 -4.161 41.204 1.00 68.31 172 LYS A O 1
ATOM 1300 N N . PRO A 1 173 ? -26.069 -2.256 42.361 1.00 59.97 173 PRO A N 1
ATOM 1301 C CA . PRO A 1 173 ? -24.727 -2.653 42.765 1.00 59.97 173 PRO A CA 1
ATOM 1302 C C . PRO A 1 173 ? -24.808 -3.975 43.535 1.00 59.97 173 PRO A C 1
ATOM 1304 O O . PRO A 1 173 ? -25.638 -4.123 44.439 1.00 59.97 173 PRO A O 1
ATOM 1307 N N . LYS A 1 174 ? -23.988 -4.958 43.141 1.00 56.66 174 LYS A N 1
ATOM 1308 C CA . LYS A 1 174 ? -23.849 -6.210 43.891 1.00 56.66 174 LYS A CA 1
ATOM 1309 C C . LYS A 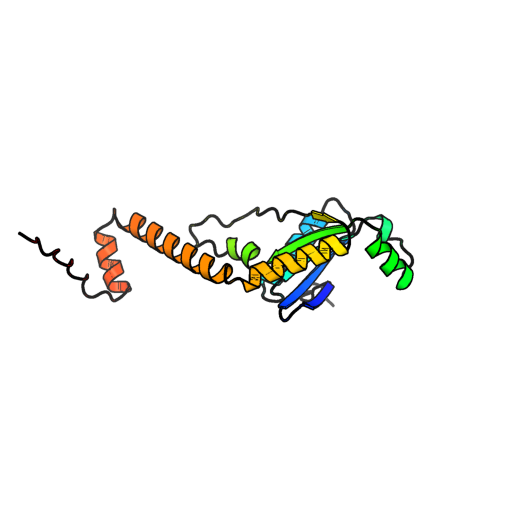1 174 ? -23.374 -5.838 45.293 1.00 56.66 174 LYS A C 1
ATOM 1311 O O . LYS A 1 174 ? -22.295 -5.279 45.440 1.00 56.66 174 LYS A O 1
ATOM 1316 N N . LYS A 1 175 ? -24.189 -6.128 46.311 1.00 56.34 175 LYS A N 1
ATOM 1317 C CA . LYS A 1 175 ? -23.733 -6.082 47.701 1.00 56.34 175 LYS A CA 1
ATOM 1318 C C . LYS A 1 175 ? -22.628 -7.124 47.838 1.00 56.34 175 LYS A C 1
ATOM 1320 O O . LYS A 1 175 ? -22.915 -8.314 47.730 1.00 56.34 175 LYS A O 1
ATOM 1325 N N . GLU A 1 176 ? -21.393 -6.681 48.036 1.00 51.38 176 GLU A N 1
ATOM 1326 C CA . GLU A 1 176 ? -20.359 -7.544 48.593 1.00 51.38 176 GLU A CA 1
ATOM 1327 C C . GLU A 1 176 ? -20.876 -8.045 49.941 1.00 51.38 176 GLU A C 1
ATOM 1329 O O . GLU A 1 176 ? -21.244 -7.259 50.817 1.00 51.38 176 GLU A O 1
ATOM 1334 N N . SER A 1 177 ? -21.007 -9.363 50.068 1.00 49.44 177 SER A N 1
ATOM 1335 C CA . SER A 1 177 ? -21.247 -10.000 51.351 1.00 49.44 177 SER A CA 1
ATOM 1336 C C . SER A 1 177 ? -20.016 -9.749 52.210 1.00 49.44 177 SER A C 1
ATOM 1338 O O . SER A 1 177 ? -18.967 -10.353 51.989 1.00 49.44 177 SER A O 1
ATOM 1340 N N . SER A 1 178 ? -20.145 -8.835 53.164 1.00 47.06 178 SER A N 1
ATOM 1341 C CA . SER A 1 178 ? -19.267 -8.751 54.321 1.00 47.06 178 SER A CA 1
ATOM 1342 C C . SER A 1 178 ? -19.302 -10.107 55.029 1.00 47.06 178 SER A C 1
ATOM 1344 O O . SER A 1 178 ? -20.289 -10.423 55.693 1.00 47.06 178 SER A O 1
ATOM 1346 N N . ASN A 1 179 ? -18.273 -10.930 54.820 1.00 46.91 179 ASN A N 1
ATOM 1347 C CA . ASN A 1 179 ? -18.004 -12.060 55.700 1.00 46.91 179 ASN A CA 1
ATOM 1348 C C . ASN A 1 179 ? -17.533 -11.477 57.038 1.00 46.91 179 ASN A C 1
ATOM 1350 O O . ASN A 1 179 ? -16.470 -10.856 57.088 1.00 46.91 179 ASN A O 1
ATOM 1354 N N . GLU A 1 180 ? -18.375 -11.627 58.062 1.00 41.78 180 GLU A N 1
ATOM 1355 C CA . GLU A 1 180 ? -17.984 -11.583 59.478 1.00 41.78 180 GLU A CA 1
ATOM 1356 C C . GLU A 1 180 ? -17.052 -12.750 59.830 1.00 41.78 180 GLU A C 1
ATOM 1358 O O . GLU A 1 180 ? -17.225 -13.848 59.246 1.00 41.78 180 GLU A O 1
#

Sequence (180 aa):
LDLSSRRMPDVLVDFQGLRLAIESEYASSSAQDKASKAALRRVEEGIAHVGMALIYPDSMKTAPGDSDTLRNLLTKETLQFAIITETDAALQFALPFAAAAAGQVIPFVKGNLDELAGALRRSYDQLIKDDVLNRAVTLLEQGIESFTLSLAPQPAATGRFMMALGIKALPKPKKESSNE

Radius of gyration: 24.11 Å; chains: 1; bounding box: 55×32×83 Å